Protein AF-A0A415S474-F1 (afdb_monomer_lite)

Radius of gyration: 12.46 Å; chains: 1; bounding box: 40×24×26 Å

Secondary structure (DSSP, 8-state):
-----GGGSHHHHHHHHTTS-EEEETTTEEEE-S---HHHHHHHHHTT-SS----HHHHHHHHHHHH-

Sequence (68 aa):
METRQNYMTVPASIRELKKIEMVCRSKGQYRLDHAVSKKQKTILSAFGMDAFKRSSKSMRGLMIFLEG

Structure (mmCIF, N/CA/C/O backbone):
data_AF-A0A415S474-F1
#
_entry.id   AF-A0A415S474-F1
#
loop_
_atom_site.group_PDB
_atom_site.id
_atom_site.type_symbol
_atom_site.label_atom_id
_atom_site.label_alt_id
_atom_site.label_comp_id
_atom_site.label_asym_id
_atom_site.label_entity_id
_atom_site.label_seq_id
_atom_site.pdbx_PDB_ins_code
_atom_site.Cartn_x
_atom_site.Cartn_y
_atom_site.Cartn_z
_atom_site.occupancy
_atom_site.B_iso_or_equiv
_atom_site.auth_seq_id
_atom_site.auth_comp_id
_atom_site.auth_asym_id
_atom_site.auth_atom_id
_atom_site.pdbx_PDB_model_num
ATOM 1 N N . MET A 1 1 ? -25.711 -4.022 9.288 1.00 37.34 1 MET A N 1
ATOM 2 C CA . MET A 1 1 ? -24.832 -3.092 10.026 1.00 37.34 1 MET A CA 1
ATOM 3 C C . MET A 1 1 ? -23.698 -2.697 9.103 1.00 37.34 1 MET A C 1
ATOM 5 O O . MET A 1 1 ? -22.815 -3.508 8.859 1.00 37.34 1 MET A O 1
ATOM 9 N N . GLU A 1 2 ? -23.752 -1.495 8.538 1.00 52.41 2 GLU A N 1
ATOM 10 C CA . GLU A 1 2 ? -22.621 -0.927 7.804 1.00 52.41 2 GLU A CA 1
ATOM 11 C C . GLU A 1 2 ? -21.554 -0.541 8.829 1.00 52.41 2 GLU A C 1
ATOM 13 O O . GLU A 1 2 ? -21.623 0.502 9.480 1.00 52.41 2 GLU A O 1
ATOM 18 N N . THR A 1 3 ? -20.591 -1.430 9.054 1.00 57.25 3 THR A N 1
ATOM 19 C CA . THR A 1 3 ? -19.411 -1.113 9.851 1.00 57.25 3 THR A CA 1
ATOM 20 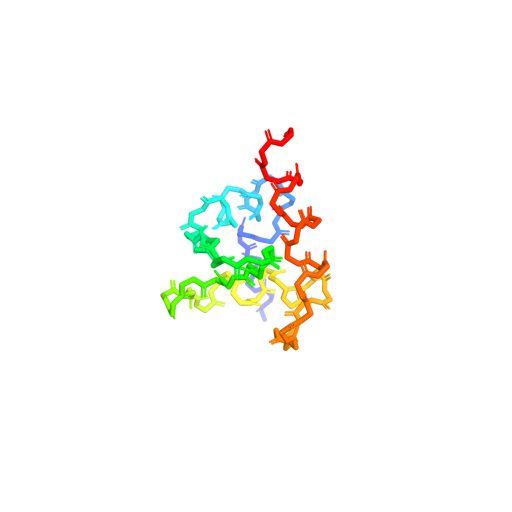C C . THR A 1 3 ? -18.631 -0.051 9.091 1.00 57.25 3 THR A C 1
ATOM 22 O O . THR A 1 3 ? -17.919 -0.358 8.138 1.00 57.25 3 THR A O 1
ATOM 25 N N . ARG A 1 4 ? -18.790 1.222 9.484 1.00 60.03 4 ARG A N 1
ATOM 26 C CA . ARG A 1 4 ? -17.982 2.324 8.954 1.00 60.03 4 ARG A CA 1
ATOM 27 C C . ARG A 1 4 ? -16.516 1.946 9.107 1.00 60.03 4 ARG A C 1
ATOM 29 O O . ARG A 1 4 ? -15.964 1.899 10.204 1.00 60.03 4 ARG A O 1
ATOM 36 N N . GLN A 1 5 ? -15.895 1.619 7.986 1.00 69.69 5 GLN A N 1
ATOM 37 C CA . GLN A 1 5 ? -14.482 1.322 7.935 1.00 69.69 5 GLN A CA 1
ATOM 38 C C . GLN A 1 5 ? -13.752 2.651 8.129 1.00 69.69 5 GLN A C 1
ATOM 40 O O . GLN A 1 5 ? -13.656 3.449 7.204 1.00 69.69 5 GLN A O 1
ATOM 45 N N . ASN A 1 6 ? -13.251 2.910 9.342 1.00 76.56 6 ASN A N 1
ATOM 46 C CA . ASN A 1 6 ? -12.564 4.168 9.693 1.00 76.56 6 ASN A CA 1
ATOM 47 C C . ASN A 1 6 ? -11.384 4.502 8.757 1.00 76.56 6 ASN A C 1
ATOM 49 O O . ASN A 1 6 ? -10.961 5.652 8.664 1.00 76.56 6 ASN A O 1
ATOM 53 N N . TYR A 1 7 ? -10.876 3.494 8.046 1.00 75.44 7 TYR A N 1
ATOM 54 C CA . TYR A 1 7 ? -9.801 3.580 7.066 1.00 75.44 7 TYR A CA 1
ATOM 55 C C . TYR A 1 7 ? -10.249 3.959 5.645 1.00 75.44 7 TYR A C 1
ATOM 57 O O . TYR A 1 7 ? -9.387 4.071 4.789 1.00 75.44 7 TYR A O 1
ATOM 65 N N . MET A 1 8 ? -11.550 4.145 5.390 1.00 81.12 8 MET A N 1
ATOM 66 C CA . MET A 1 8 ? -12.106 4.554 4.086 1.00 81.12 8 MET A CA 1
ATOM 67 C C . MET A 1 8 ? -12.349 6.067 3.986 1.00 81.12 8 MET A C 1
ATOM 69 O O . MET A 1 8 ? -12.816 6.564 2.964 1.00 81.12 8 MET A O 1
ATOM 73 N N . THR A 1 9 ? -12.042 6.823 5.043 1.00 88.00 9 THR A N 1
ATOM 74 C CA . THR A 1 9 ? -11.998 8.287 4.961 1.00 88.00 9 THR A CA 1
ATOM 75 C C . THR A 1 9 ? -10.744 8.706 4.197 1.00 88.00 9 THR A C 1
ATOM 77 O O . THR A 1 9 ? -9.685 8.129 4.419 1.00 88.00 9 THR A O 1
ATOM 80 N N . VAL A 1 10 ? -10.829 9.721 3.329 1.00 85.00 10 VAL A N 1
ATOM 81 C CA . VAL A 1 10 ? -9.691 10.208 2.516 1.00 85.00 10 VAL A CA 1
ATOM 82 C C . VAL A 1 10 ? -8.380 10.338 3.317 1.00 85.00 10 VAL A C 1
ATOM 84 O O . VAL A 1 10 ? -7.389 9.722 2.915 1.00 85.00 10 VAL A O 1
ATOM 87 N N . PRO A 1 11 ? -8.334 11.033 4.474 1.00 88.62 11 PRO A N 1
ATOM 88 C CA . PRO A 1 11 ? -7.094 11.150 5.240 1.00 88.62 11 PRO A CA 1
ATOM 89 C C . PRO A 1 11 ? -6.615 9.815 5.834 1.00 88.62 11 PRO A C 1
ATOM 91 O O . PRO A 1 11 ? -5.409 9.577 5.903 1.00 88.62 11 PRO A O 1
ATOM 94 N N . ALA A 1 12 ? -7.516 8.920 6.252 1.00 89.00 12 ALA A N 1
ATOM 95 C CA . ALA A 1 12 ? -7.123 7.618 6.791 1.00 89.00 12 ALA A CA 1
ATOM 96 C C . ALA A 1 12 ? -6.635 6.662 5.695 1.00 89.00 12 ALA A C 1
ATOM 98 O O . ALA A 1 12 ? -5.629 5.982 5.895 1.00 89.00 12 ALA A O 1
ATOM 99 N N . SER A 1 13 ? -7.289 6.667 4.53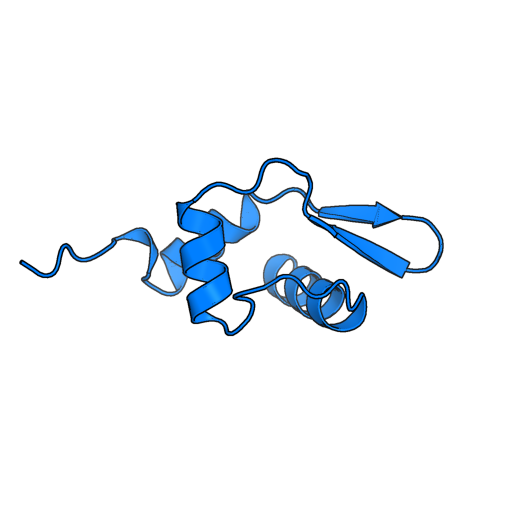1 1.00 87.62 13 SER A N 1
ATOM 100 C CA . SER A 1 13 ? -6.885 5.908 3.350 1.00 87.62 13 SER A CA 1
ATOM 101 C C . SER A 1 13 ? -5.460 6.268 2.941 1.00 87.62 13 SER A C 1
ATOM 103 O O . SER A 1 13 ? -4.623 5.385 2.786 1.00 87.62 13 SER A O 1
ATOM 105 N N . ILE A 1 14 ? -5.146 7.566 2.852 1.00 87.19 14 ILE A N 1
ATOM 106 C CA . ILE A 1 14 ? -3.802 8.046 2.499 1.00 87.19 14 ILE A CA 1
ATOM 107 C C . ILE A 1 14 ? -2.764 7.573 3.524 1.00 87.19 14 ILE A C 1
ATOM 109 O O . ILE A 1 14 ? -1.730 7.028 3.141 1.00 87.19 14 ILE A O 1
ATOM 113 N N . ARG A 1 15 ? -3.043 7.714 4.828 1.00 87.75 15 ARG A N 1
ATOM 114 C CA . ARG A 1 15 ? -2.140 7.236 5.894 1.00 87.75 15 ARG A CA 1
ATOM 115 C C . ARG A 1 15 ? -1.860 5.738 5.797 1.00 87.75 15 ARG A C 1
ATOM 117 O O . ARG A 1 15 ? -0.754 5.310 6.111 1.00 87.75 15 ARG A O 1
ATOM 124 N N . GLU A 1 16 ? -2.845 4.951 5.377 1.00 88.19 16 GLU A N 1
ATOM 125 C CA . GLU A 1 16 ? -2.706 3.501 5.259 1.00 88.19 16 GLU A CA 1
ATOM 126 C C . GLU A 1 16 ? -1.971 3.080 3.981 1.00 88.19 16 GLU A C 1
ATOM 128 O O . GLU A 1 16 ? -1.195 2.122 4.007 1.00 88.19 16 GLU A O 1
ATOM 133 N N . LEU A 1 17 ? -2.165 3.814 2.881 1.00 85.50 17 LEU A N 1
ATOM 134 C CA . LEU A 1 17 ? -1.433 3.618 1.628 1.00 85.50 17 LEU A CA 1
ATOM 135 C C . LEU A 1 17 ? 0.045 4.015 1.752 1.00 85.50 17 LEU A C 1
ATOM 137 O O . LEU A 1 17 ? 0.890 3.319 1.198 1.00 85.50 17 LEU A O 1
ATOM 141 N N . LYS A 1 18 ? 0.378 5.047 2.543 1.00 85.81 18 LYS A N 1
ATOM 142 C CA . LYS A 1 18 ? 1.775 5.435 2.840 1.00 85.81 18 LYS A CA 1
ATOM 143 C C . LYS A 1 18 ? 2.583 4.343 3.550 1.00 85.81 18 LYS A C 1
ATOM 145 O O . LYS A 1 18 ? 3.805 4.376 3.515 1.00 85.81 18 LYS A O 1
ATOM 150 N N . LYS A 1 19 ? 1.921 3.370 4.185 1.00 86.12 19 LYS A N 1
ATOM 151 C CA . LYS A 1 19 ? 2.585 2.209 4.804 1.00 86.12 19 LYS A CA 1
ATOM 152 C C . LYS A 1 19 ? 2.997 1.142 3.790 1.00 86.12 19 LYS A C 1
ATOM 154 O O . LYS A 1 19 ? 3.640 0.174 4.181 1.00 86.12 19 LYS A O 1
ATOM 159 N N . ILE A 1 20 ? 2.551 1.237 2.536 1.00 83.44 20 ILE A N 1
ATOM 160 C CA . ILE A 1 20 ? 2.905 0.249 1.522 1.00 83.44 20 ILE A CA 1
ATOM 161 C C . ILE A 1 20 ? 4.294 0.580 0.988 1.00 83.44 20 ILE A C 1
ATOM 163 O O . ILE A 1 20 ? 4.491 1.621 0.365 1.00 83.44 20 ILE A O 1
ATOM 167 N N . GLU A 1 21 ? 5.238 -0.336 1.172 1.00 79.19 21 GLU A N 1
ATOM 168 C CA . GLU A 1 21 ? 6.545 -0.225 0.537 1.00 79.19 21 GLU A CA 1
ATOM 169 C C . GLU A 1 21 ? 6.437 -0.535 -0.962 1.00 79.19 21 GLU A C 1
ATOM 171 O O . GLU A 1 21 ? 5.913 -1.571 -1.392 1.00 79.19 21 GLU A O 1
ATOM 176 N N . MET A 1 22 ? 6.932 0.393 -1.781 1.00 76.50 22 MET A N 1
ATOM 177 C CA . MET A 1 22 ? 7.042 0.231 -3.226 1.00 76.50 22 MET A CA 1
ATOM 178 C C . MET A 1 22 ? 8.493 -0.012 -3.611 1.00 76.50 22 MET A C 1
ATOM 180 O O . MET A 1 22 ? 9.376 0.788 -3.319 1.00 76.50 22 MET A O 1
ATOM 184 N N . VAL A 1 23 ? 8.733 -1.094 -4.346 1.00 74.31 23 VAL A N 1
ATOM 185 C CA . VAL A 1 23 ? 10.057 -1.417 -4.869 1.00 74.31 23 VAL A CA 1
ATOM 186 C C . VAL A 1 23 ? 10.153 -0.928 -6.309 1.00 74.31 23 VAL A C 1
ATOM 188 O O . VAL A 1 23 ? 9.453 -1.418 -7.205 1.00 74.31 23 VAL A O 1
ATOM 191 N N . CYS A 1 24 ? 11.057 0.023 -6.543 1.00 73.44 24 CYS A N 1
ATOM 192 C CA . CYS A 1 24 ? 11.467 0.406 -7.887 1.00 73.44 24 CYS A CA 1
ATOM 193 C C . CYS A 1 24 ? 12.443 -0.643 -8.432 1.00 73.44 24 CYS A C 1
ATOM 195 O O . CYS A 1 24 ? 13.494 -0.909 -7.852 1.00 73.44 24 CYS A O 1
ATOM 197 N N . ARG A 1 25 ? 12.093 -1.266 -9.557 1.00 70.38 25 ARG A N 1
ATOM 198 C CA . ARG A 1 25 ? 12.998 -2.126 -10.324 1.00 70.38 25 ARG A CA 1
ATOM 199 C C . ARG A 1 25 ? 13.582 -1.337 -11.489 1.00 70.38 25 ARG A C 1
ATOM 201 O O . ARG A 1 25 ? 12.921 -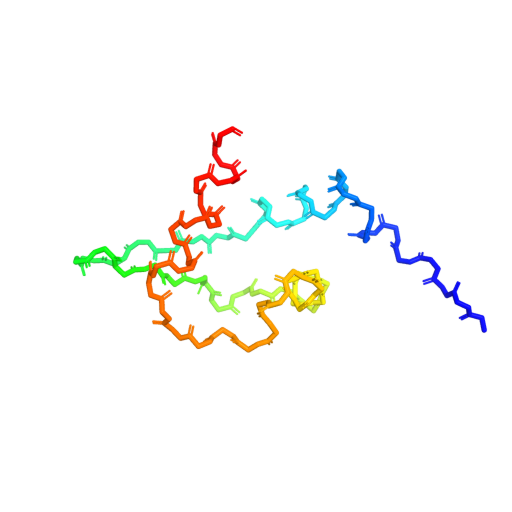0.459 -12.054 1.00 70.38 25 ARG A O 1
ATOM 208 N N . SER A 1 26 ? 14.806 -1.697 -11.880 1.00 63.69 26 SER A N 1
ATOM 209 C CA . SER A 1 26 ? 15.472 -1.137 -13.059 1.00 63.69 26 SER A CA 1
ATOM 210 C C . SER A 1 26 ? 14.525 -1.119 -14.260 1.00 63.69 26 SER A C 1
ATOM 212 O O . SER A 1 26 ? 13.839 -2.108 -14.527 1.00 63.69 26 SER A O 1
ATOM 214 N N . LYS A 1 27 ? 14.516 0.010 -14.985 1.00 69.75 27 LYS A N 1
ATOM 215 C CA . LYS A 1 27 ? 13.605 0.351 -16.103 1.00 69.75 27 LYS A CA 1
ATOM 216 C C . LYS A 1 27 ? 12.227 0.920 -15.711 1.00 69.75 27 LYS A C 1
ATOM 218 O O . LYS A 1 27 ? 11.281 0.827 -16.491 1.00 69.75 27 LYS A O 1
ATOM 223 N N . GLY A 1 28 ? 12.097 1.549 -14.537 1.00 67.44 28 GLY A N 1
ATOM 224 C CA . GLY A 1 28 ? 10.888 2.304 -14.160 1.00 67.44 28 GLY A CA 1
ATOM 225 C C . GLY A 1 28 ? 9.663 1.417 -13.928 1.00 67.44 28 GLY A C 1
ATOM 226 O O . GLY A 1 28 ? 8.523 1.839 -14.153 1.00 67.44 28 GLY A O 1
ATOM 227 N N . GLN A 1 29 ? 9.908 0.166 -13.537 1.00 72.06 29 GLN A N 1
ATOM 228 C CA . GLN A 1 29 ? 8.868 -0.763 -13.134 1.00 72.06 29 GLN A CA 1
ATOM 229 C C . GLN A 1 29 ? 8.688 -0.656 -11.630 1.00 72.06 29 GLN A C 1
ATOM 231 O O . GLN A 1 29 ? 9.604 -0.931 -10.862 1.00 72.06 29 GLN A O 1
ATOM 236 N N . TYR A 1 30 ? 7.487 -0.289 -11.222 1.00 73.75 30 TYR A N 1
ATOM 237 C CA . TYR A 1 30 ? 7.122 -0.189 -9.821 1.00 73.75 30 TYR A CA 1
ATOM 238 C C . TYR A 1 30 ? 6.294 -1.411 -9.463 1.00 73.75 30 TYR A C 1
ATOM 240 O O . TYR A 1 30 ? 5.379 -1.789 -10.203 1.00 73.75 30 TYR A O 1
ATOM 248 N N . ARG A 1 31 ? 6.627 -2.040 -8.341 1.00 73.31 31 ARG A N 1
ATOM 249 C CA . ARG A 1 31 ? 5.860 -3.147 -7.770 1.00 73.31 31 ARG A CA 1
ATOM 250 C C . ARG A 1 31 ? 5.616 -2.828 -6.302 1.00 73.31 31 ARG A C 1
ATOM 252 O O . ARG A 1 31 ? 6.537 -2.378 -5.628 1.00 73.31 31 ARG A O 1
ATOM 259 N N . LEU A 1 32 ? 4.389 -3.032 -5.832 1.00 71.56 32 LEU A N 1
ATOM 260 C CA . LEU A 1 32 ? 4.147 -3.091 -4.393 1.00 71.56 32 LEU A CA 1
ATOM 261 C C . LEU A 1 32 ? 4.874 -4.331 -3.873 1.00 71.56 32 LEU A C 1
ATOM 263 O O . LEU A 1 32 ? 4.898 -5.356 -4.570 1.00 71.56 32 LEU A O 1
ATOM 267 N N . ASP A 1 33 ? 5.485 -4.231 -2.697 1.00 67.56 33 ASP A N 1
ATOM 268 C CA . ASP A 1 33 ? 6.002 -5.413 -2.018 1.00 67.56 33 ASP A CA 1
ATOM 269 C C . ASP A 1 33 ? 4.883 -6.463 -1.823 1.00 67.56 33 ASP A C 1
ATOM 271 O O . ASP A 1 33 ? 3.688 -6.149 -1.880 1.00 67.56 33 ASP A O 1
ATOM 275 N N . HIS A 1 34 ? 5.244 -7.736 -1.637 1.00 65.50 34 HIS A N 1
ATOM 276 C CA . HIS A 1 34 ? 4.254 -8.798 -1.434 1.00 65.50 34 HIS A CA 1
ATOM 277 C C . HIS A 1 34 ? 3.367 -8.542 -0.194 1.00 65.50 34 HIS A C 1
ATOM 279 O O . HIS A 1 34 ? 2.228 -9.015 -0.142 1.00 65.50 34 HIS A O 1
ATOM 285 N N . ALA A 1 35 ? 3.837 -7.750 0.774 1.00 69.88 35 ALA A N 1
ATOM 286 C CA . ALA A 1 35 ? 3.163 -7.476 2.040 1.00 69.88 35 ALA A CA 1
ATOM 287 C C . ALA A 1 35 ? 2.062 -6.385 1.987 1.00 69.88 35 ALA A C 1
ATOM 289 O O . ALA A 1 35 ? 2.002 -5.513 2.851 1.00 69.88 35 ALA A O 1
ATOM 290 N N . VAL A 1 36 ? 1.129 -6.432 1.025 1.00 79.94 36 VAL A N 1
ATOM 291 C CA . VAL A 1 36 ? -0.060 -5.546 1.044 1.00 79.94 36 VAL A CA 1
ATOM 292 C C . VAL A 1 36 ? -1.173 -6.156 1.907 1.00 79.94 36 VAL A C 1
ATOM 294 O O . VAL A 1 36 ? -1.711 -7.227 1.600 1.00 79.94 36 VAL A O 1
ATOM 297 N N . SER A 1 37 ? -1.570 -5.455 2.969 1.00 85.38 37 SER A N 1
ATOM 298 C CA . SER A 1 37 ? -2.638 -5.862 3.890 1.00 85.38 37 SER A CA 1
ATOM 299 C C . SER A 1 37 ? -4.021 -5.862 3.225 1.00 85.38 37 SER A C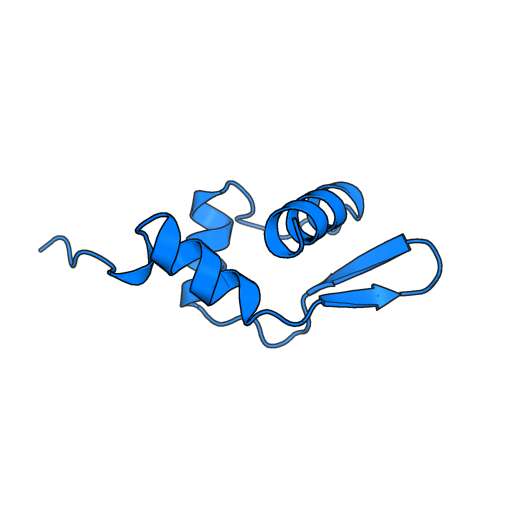 1
ATOM 301 O O . SER A 1 37 ? -4.281 -5.120 2.278 1.00 85.38 37 SER A O 1
ATOM 303 N N . LYS A 1 38 ? -4.966 -6.654 3.756 1.00 85.50 38 LYS A N 1
ATOM 304 C CA . LYS A 1 38 ? -6.361 -6.699 3.270 1.00 85.50 38 LYS A CA 1
ATOM 305 C C . LYS A 1 38 ? -7.010 -5.309 3.243 1.00 85.50 38 LYS A C 1
ATOM 307 O O . LYS A 1 38 ? -7.669 -4.982 2.267 1.00 85.50 38 LYS A O 1
ATOM 312 N N . LYS A 1 39 ? -6.759 -4.476 4.261 1.00 86.88 39 LYS A N 1
ATOM 313 C CA . LYS A 1 39 ? -7.286 -3.099 4.336 1.00 86.88 39 LYS A CA 1
ATOM 314 C C . LYS A 1 39 ? -6.776 -2.229 3.189 1.00 86.88 39 LYS A C 1
ATOM 316 O O . LYS A 1 39 ? -7.550 -1.541 2.539 1.00 86.88 39 LYS A O 1
ATOM 321 N N . GLN A 1 40 ? -5.477 -2.306 2.913 1.00 84.94 40 GLN A N 1
ATOM 322 C CA . GLN A 1 40 ? -4.840 -1.579 1.817 1.00 84.94 40 GLN A CA 1
ATOM 323 C C . GLN A 1 40 ? -5.380 -2.042 0.464 1.00 84.94 40 GLN A C 1
ATOM 325 O O . GLN A 1 40 ? -5.670 -1.206 -0.380 1.00 84.94 40 GLN A O 1
ATOM 330 N N . LYS A 1 41 ? -5.602 -3.351 0.276 1.00 84.94 41 LYS A N 1
ATOM 331 C CA . LYS A 1 41 ? -6.254 -3.887 -0.931 1.00 84.94 41 LYS A CA 1
ATOM 332 C C . LYS A 1 41 ? -7.673 -3.342 -1.105 1.00 84.94 41 LYS A C 1
ATOM 334 O O . LYS A 1 41 ? -8.017 -2.947 -2.210 1.00 84.94 41 LYS A O 1
ATOM 339 N N . THR A 1 42 ? -8.462 -3.257 -0.033 1.00 87.50 42 THR A N 1
ATOM 340 C CA . THR A 1 42 ? -9.801 -2.642 -0.060 1.00 87.50 42 THR A CA 1
ATOM 341 C C . THR A 1 42 ? -9.747 -1.159 -0.430 1.00 87.50 42 THR A C 1
ATOM 343 O O . THR A 1 42 ? -10.524 -0.711 -1.265 1.00 87.50 42 THR A O 1
ATOM 346 N N . ILE A 1 43 ? -8.806 -0.399 0.136 1.00 86.81 43 ILE A N 1
ATOM 347 C CA . ILE A 1 43 ? -8.626 1.021 -0.193 1.00 86.81 43 ILE A CA 1
ATOM 348 C C . ILE A 1 43 ? -8.216 1.184 -1.665 1.00 86.81 43 ILE A C 1
ATOM 350 O O . ILE A 1 43 ? -8.805 1.978 -2.387 1.00 86.81 43 ILE A O 1
ATOM 354 N N . LEU A 1 44 ? -7.238 0.405 -2.130 1.00 84.12 44 LEU A N 1
ATOM 355 C CA . LEU A 1 44 ? -6.780 0.400 -3.523 1.00 84.12 44 LEU A CA 1
ATOM 356 C C . LEU A 1 44 ? -7.916 0.045 -4.492 1.00 84.12 44 LEU A C 1
ATOM 358 O O . LEU A 1 44 ? -8.099 0.721 -5.499 1.00 84.12 44 LEU A O 1
ATOM 362 N N . SER A 1 45 ? -8.708 -0.972 -4.160 1.00 83.75 45 SER A N 1
ATOM 363 C CA . SER A 1 45 ? -9.931 -1.353 -4.872 1.00 83.75 45 SER A CA 1
ATOM 364 C C . SER A 1 45 ? -10.917 -0.190 -4.995 1.00 83.75 45 SER A C 1
ATOM 366 O O . SER A 1 45 ? -11.377 0.106 -6.097 1.00 83.75 45 SER A O 1
ATOM 368 N N . ALA A 1 46 ? -11.141 0.552 -3.909 1.00 84.12 46 ALA A N 1
ATOM 369 C CA . ALA A 1 46 ? -12.007 1.728 -3.909 1.00 84.12 46 ALA A CA 1
ATOM 370 C C . ALA A 1 46 ? -11.503 2.861 -4.822 1.00 84.12 46 ALA A C 1
ATOM 372 O O . ALA A 1 46 ? -12.304 3.620 -5.360 1.00 84.12 46 ALA A O 1
ATOM 373 N N . PHE A 1 47 ? -10.189 2.946 -5.050 1.00 78.31 47 PHE A N 1
ATOM 374 C CA . PHE A 1 47 ? -9.573 3.848 -6.031 1.00 78.31 47 PHE A CA 1
ATOM 375 C C . PHE A 1 47 ? -9.531 3.273 -7.462 1.00 78.31 47 PHE A C 1
ATOM 377 O O . PHE A 1 47 ? -8.880 3.841 -8.338 1.00 78.31 47 PHE A O 1
ATOM 384 N N . GLY A 1 48 ? -10.197 2.144 -7.725 1.00 78.00 48 GLY A N 1
ATOM 385 C CA . GLY A 1 48 ? -10.195 1.487 -9.036 1.00 78.00 48 GLY A CA 1
ATOM 386 C C . GLY A 1 48 ? -8.917 0.696 -9.332 1.00 78.00 48 GLY A C 1
ATOM 387 O O . GLY A 1 48 ? -8.633 0.380 -10.486 1.00 78.00 48 GLY A O 1
A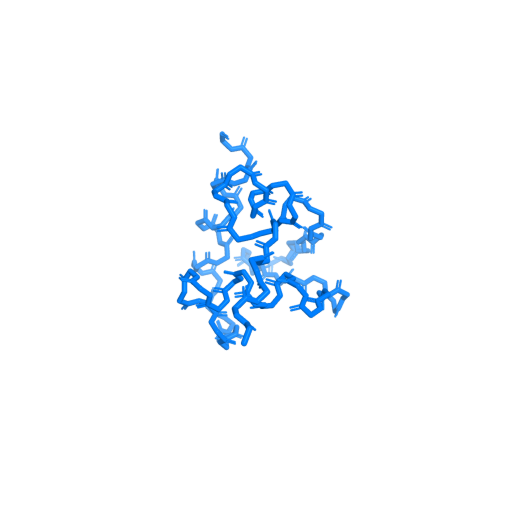TOM 388 N N . MET A 1 49 ? -8.136 0.356 -8.303 1.00 77.81 49 MET A N 1
ATOM 389 C CA . MET A 1 49 ? -6.890 -0.420 -8.394 1.00 77.81 49 MET A CA 1
ATOM 390 C C . MET A 1 49 ? -7.089 -1.877 -7.923 1.00 77.81 49 MET A C 1
ATOM 392 O O . MET A 1 49 ? -6.175 -2.500 -7.384 1.00 77.81 49 MET A O 1
ATOM 396 N N . ASP A 1 50 ? -8.306 -2.398 -8.120 1.00 66.31 50 ASP A N 1
ATOM 397 C CA . ASP A 1 50 ? -8.867 -3.641 -7.559 1.00 66.31 50 ASP A CA 1
ATOM 398 C C . ASP A 1 50 ? -8.054 -4.905 -7.870 1.00 66.31 50 ASP A C 1
ATOM 400 O O . ASP A 1 50 ? -7.780 -5.739 -7.009 1.00 66.31 50 ASP A O 1
ATOM 404 N N . ALA A 1 51 ? -7.541 -4.979 -9.089 1.00 57.81 51 ALA A N 1
ATOM 405 C CA . ALA A 1 51 ? -6.562 -5.963 -9.488 1.00 57.81 51 ALA A CA 1
ATOM 406 C C . ALA A 1 51 ? -5.360 -5.194 -10.004 1.00 57.81 51 ALA A C 1
ATOM 408 O O . ALA A 1 51 ? -5.444 -4.527 -11.038 1.00 57.81 51 ALA A O 1
ATOM 409 N N . PHE A 1 52 ? -4.237 -5.291 -9.292 1.00 56.22 52 PHE A N 1
ATOM 410 C CA . PHE A 1 52 ? -2.955 -4.727 -9.698 1.00 56.22 52 PHE A CA 1
ATOM 411 C C . PHE A 1 52 ? -2.444 -5.415 -10.975 1.00 56.22 52 PHE A C 1
ATOM 413 O O . PHE A 1 52 ? -1.491 -6.197 -10.990 1.00 56.22 52 PHE A O 1
ATOM 420 N N . LYS A 1 53 ? -3.098 -5.118 -12.098 1.00 50.56 53 LYS A N 1
ATOM 421 C CA . LYS A 1 53 ? -2.576 -5.324 -13.437 1.00 50.56 53 LYS A CA 1
ATOM 422 C C . LYS A 1 53 ? -1.298 -4.497 -13.458 1.00 50.56 53 LYS A C 1
ATOM 424 O O . LYS A 1 53 ? -1.342 -3.298 -13.195 1.00 50.56 53 LYS A O 1
ATOM 429 N N . ARG A 1 54 ? -0.162 -5.166 -13.670 1.00 53.44 54 ARG A N 1
ATOM 430 C CA . ARG A 1 54 ? 1.224 -4.677 -13.516 1.00 53.44 54 ARG A CA 1
ATOM 431 C C . ARG A 1 54 ? 1.595 -3.539 -14.484 1.00 53.44 54 ARG A C 1
ATOM 433 O O . ARG A 1 54 ? 2.645 -3.578 -15.116 1.00 53.44 54 ARG A O 1
ATOM 440 N N . SER A 1 55 ? 0.737 -2.545 -14.672 1.00 56.97 55 SER A N 1
ATOM 441 C CA . SER A 1 55 ? 1.036 -1.393 -15.500 1.00 56.97 55 SER A CA 1
ATOM 442 C C . SER A 1 55 ? 1.876 -0.428 -14.677 1.00 56.97 55 SER A C 1
ATOM 444 O O . SER A 1 55 ? 1.392 0.226 -13.759 1.00 56.97 55 SER A O 1
ATOM 446 N N . SER A 1 56 ? 3.161 -0.321 -15.007 1.00 61.22 56 SER A N 1
ATOM 447 C CA . SER A 1 56 ? 4.115 0.551 -14.309 1.00 61.22 56 SER A CA 1
ATOM 448 C C . SER A 1 56 ? 3.761 2.048 -14.363 1.00 61.22 56 SER A C 1
ATOM 450 O O . SER A 1 56 ? 4.440 2.851 -13.730 1.00 61.22 56 SER A O 1
ATOM 452 N N . LYS A 1 57 ? 2.728 2.434 -15.126 1.00 64.12 57 LYS A N 1
ATOM 453 C CA . LYS A 1 57 ? 2.215 3.807 -15.225 1.00 64.12 57 LYS A CA 1
ATOM 454 C C . LYS A 1 57 ? 1.282 4.169 -14.062 1.00 64.12 57 LYS A C 1
ATOM 456 O O . LYS A 1 57 ? 1.447 5.240 -13.492 1.00 64.12 57 LYS A O 1
ATOM 461 N N . SER A 1 58 ? 0.366 3.279 -13.661 1.00 69.31 58 SER A N 1
ATOM 462 C CA . SER A 1 58 ? -0.565 3.554 -12.548 1.00 69.31 58 SER A CA 1
ATOM 463 C C . SER A 1 58 ? 0.156 3.603 -11.199 1.00 69.31 58 SER A C 1
ATOM 465 O O . SER A 1 58 ? -0.151 4.438 -10.357 1.00 69.31 58 SER A O 1
ATOM 467 N N . MET A 1 59 ? 1.186 2.772 -11.034 1.00 74.25 59 MET A N 1
ATOM 468 C CA . MET A 1 59 ? 2.053 2.782 -9.854 1.00 74.25 59 MET A CA 1
ATOM 469 C C . MET A 1 59 ? 2.863 4.073 -9.696 1.00 74.25 59 MET A C 1
ATOM 471 O O .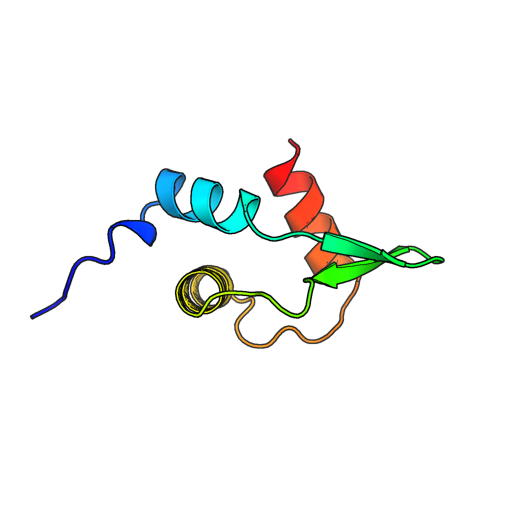 MET A 1 59 ? 3.046 4.543 -8.579 1.00 74.25 59 MET A O 1
ATOM 475 N N . ARG A 1 60 ? 3.340 4.663 -10.803 1.00 74.94 60 ARG A N 1
ATOM 476 C CA . ARG A 1 60 ? 4.040 5.958 -10.758 1.00 74.94 60 ARG A CA 1
ATOM 477 C C . ARG A 1 60 ? 3.131 7.071 -10.271 1.00 74.94 60 ARG A C 1
ATOM 479 O O . ARG A 1 60 ? 3.553 7.858 -9.436 1.00 74.94 60 ARG A O 1
ATOM 486 N N . GLY A 1 61 ? 1.896 7.108 -10.770 1.00 78.12 61 GLY A N 1
ATOM 487 C CA . GLY A 1 61 ? 0.896 8.072 -10.315 1.00 78.12 61 GLY A CA 1
ATOM 488 C C . GLY A 1 61 ? 0.614 7.935 -8.820 1.00 78.12 61 GLY A C 1
ATOM 489 O O . GLY A 1 61 ? 0.613 8.936 -8.114 1.00 78.12 61 GLY A O 1
ATOM 490 N N . LEU A 1 62 ? 0.474 6.698 -8.326 1.00 76.38 62 LEU A N 1
ATOM 491 C CA . LEU A 1 62 ? 0.299 6.445 -6.895 1.00 76.38 62 LEU A CA 1
ATOM 492 C C . LEU A 1 62 ? 1.506 6.928 -6.076 1.00 76.38 62 LEU A C 1
ATOM 494 O O . LEU A 1 62 ? 1.317 7.534 -5.031 1.00 76.38 62 LEU A O 1
ATOM 498 N N . MET A 1 63 ? 2.734 6.710 -6.552 1.00 74.31 63 MET A N 1
ATOM 499 C CA . MET A 1 63 ? 3.933 7.192 -5.862 1.00 74.31 63 MET A CA 1
ATOM 500 C C . MET A 1 63 ? 3.996 8.722 -5.803 1.00 74.31 63 MET A C 1
ATOM 502 O O . MET A 1 63 ? 4.210 9.271 -4.731 1.00 74.31 63 MET A O 1
ATOM 506 N N . ILE A 1 64 ? 3.739 9.410 -6.919 1.00 77.50 64 ILE A N 1
ATOM 507 C CA . ILE A 1 64 ? 3.706 10.882 -6.958 1.00 77.50 64 ILE A CA 1
ATOM 508 C C . ILE A 1 64 ? 2.626 11.428 -6.014 1.00 77.50 64 ILE A C 1
ATOM 510 O O . ILE A 1 64 ? 2.856 12.412 -5.329 1.00 77.50 64 ILE A O 1
ATOM 514 N N . PHE A 1 65 ? 1.468 10.771 -5.940 1.00 77.44 65 PHE A N 1
ATOM 515 C CA . PHE A 1 65 ? 0.375 11.171 -5.053 1.00 77.44 65 PHE A CA 1
ATOM 516 C C . PHE A 1 65 ? 0.682 10.968 -3.558 1.00 77.44 65 PHE A C 1
ATOM 518 O O . PHE A 1 65 ? 0.117 11.662 -2.719 1.00 77.44 65 PHE A O 1
ATOM 525 N N . LEU A 1 66 ? 1.539 10.005 -3.203 1.00 73.75 66 LEU A N 1
ATOM 526 C CA . LEU A 1 66 ? 1.909 9.740 -1.807 1.00 73.75 66 LEU A CA 1
ATOM 527 C C . LEU A 1 66 ? 3.094 10.596 -1.326 1.00 73.75 66 LEU A C 1
ATOM 529 O O . LEU A 1 66 ? 3.148 10.914 -0.133 1.00 73.75 66 LEU A O 1
ATOM 533 N N . GLU A 1 67 ? 4.004 10.946 -2.239 1.00 72.00 67 GLU A N 1
ATOM 534 C CA . GLU A 1 67 ? 5.215 11.746 -1.990 1.00 72.00 67 GLU A CA 1
ATOM 535 C C . GLU A 1 67 ? 5.012 13.261 -2.200 1.00 72.00 67 GLU A C 1
ATOM 537 O O . GLU A 1 67 ? 5.839 14.048 -1.742 1.00 72.00 67 GLU A O 1
ATOM 542 N N . GLY A 1 68 ? 3.949 13.661 -2.908 1.00 62.41 68 GLY A N 1
ATOM 543 C CA . GLY A 1 68 ? 3.575 15.057 -3.170 1.00 62.41 68 GLY A CA 1
ATOM 544 C C . GLY A 1 68 ? 2.727 15.715 -2.089 1.00 62.41 68 GLY A C 1
ATOM 545 O O . GLY A 1 68 ? 2.162 15.002 -1.224 1.00 62.41 68 GLY A O 1
#

Foldseek 3Di:
DPPPPPCLPPVNVLVLLLPFDWDQDPPQFIDTPPPDDPSNLVSCVVVVCNDVPRDSVVVVVSVVVNVD

pLDDT: mean 74.49, std 11.17, range [37.34, 89.0]

Organism: Mediterraneibacter gnavus (NCBI:txid33038)